Protein AF-A0A811NRD8-F1 (afdb_monomer_lite)

Structure (mmCIF, N/CA/C/O backbone):
data_AF-A0A811NRD8-F1
#
_entry.id   AF-A0A811NRD8-F1
#
loop_
_atom_site.group_PDB
_atom_site.id
_atom_site.type_symbol
_atom_site.label_atom_id
_atom_site.label_alt_id
_atom_site.label_comp_id
_atom_site.label_asym_id
_atom_site.label_entity_id
_atom_site.label_seq_id
_atom_site.pdbx_PDB_ins_code
_atom_site.Cartn_x
_atom_site.Cartn_y
_atom_site.Cartn_z
_atom_site.occupancy
_atom_site.B_iso_or_equiv
_atom_site.auth_seq_id
_atom_site.auth_comp_id
_atom_site.auth_asym_id
_atom_site.auth_atom_id
_atom_site.pdbx_PDB_model_num
ATOM 1 N N . MET A 1 1 ? -54.218 37.070 33.330 1.00 42.31 1 MET A N 1
ATOM 2 C CA . MET A 1 1 ? -53.806 35.702 33.718 1.00 42.31 1 MET A CA 1
ATOM 3 C C . MET A 1 1 ? -52.891 35.196 32.610 1.00 42.31 1 MET A C 1
ATOM 5 O O . MET A 1 1 ? -53.366 35.099 31.494 1.00 42.31 1 MET A O 1
ATOM 9 N N . ALA A 1 2 ? -51.570 35.322 32.801 1.00 43.00 2 ALA A N 1
ATOM 10 C CA . ALA A 1 2 ? -50.617 34.206 32.990 1.00 43.00 2 ALA A CA 1
ATOM 11 C C . ALA A 1 2 ? -50.353 33.428 31.675 1.00 43.00 2 ALA A C 1
ATOM 13 O O . ALA A 1 2 ? -51.298 33.032 31.019 1.00 43.00 2 ALA A O 1
ATOM 14 N N . ALA A 1 3 ? -49.138 33.157 31.204 1.00 47.66 3 ALA A N 1
ATOM 15 C CA . ALA A 1 3 ? -47.797 33.335 31.741 1.00 47.66 3 ALA A CA 1
ATOM 16 C C . ALA A 1 3 ? -46.789 33.266 30.574 1.00 47.66 3 ALA A C 1
ATOM 18 O O . ALA A 1 3 ? -46.973 32.507 29.624 1.00 47.66 3 ALA A O 1
ATOM 19 N N . LEU A 1 4 ? -45.712 34.042 30.681 1.00 53.12 4 LEU A N 1
ATOM 20 C CA . LEU A 1 4 ? -44.484 33.891 29.904 1.00 53.12 4 LEU A CA 1
ATOM 21 C C . LEU A 1 4 ? -43.864 32.530 30.260 1.00 53.12 4 LEU A C 1
ATOM 23 O O . LEU A 1 4 ? -43.491 32.328 31.414 1.00 53.12 4 LEU A O 1
ATOM 27 N N . SER A 1 5 ? -43.743 31.602 29.307 1.00 54.47 5 SER A N 1
ATOM 28 C CA . SER A 1 5 ? -42.928 30.395 29.500 1.00 54.47 5 SER A CA 1
ATOM 29 C C . SER A 1 5 ? -41.621 30.526 28.723 1.00 54.47 5 SER A C 1
ATOM 31 O O . SER A 1 5 ? -41.523 30.353 27.512 1.00 54.47 5 SER A O 1
ATOM 33 N N . SER A 1 6 ? -40.609 30.917 29.491 1.00 53.69 6 SER A N 1
ATOM 34 C CA . SER A 1 6 ? -39.189 30.810 29.185 1.00 53.69 6 SER A CA 1
ATOM 35 C C . SER A 1 6 ? -38.854 29.375 28.767 1.00 53.69 6 SER A C 1
ATOM 37 O O . SER A 1 6 ? -39.097 28.440 29.528 1.00 53.69 6 SER A O 1
ATOM 39 N N . SER A 1 7 ? -38.311 29.193 27.562 1.00 58.25 7 SER A N 1
ATOM 40 C CA . SER A 1 7 ? -37.732 27.916 27.132 1.00 58.25 7 SER A CA 1
ATOM 41 C C . SER A 1 7 ? -36.295 27.818 27.661 1.00 58.25 7 SER A C 1
ATOM 43 O O . SER A 1 7 ? -35.453 28.623 27.251 1.00 58.25 7 SER A O 1
ATOM 45 N N . PRO A 1 8 ? -35.966 26.874 28.560 1.00 53.91 8 PRO A N 1
ATOM 46 C CA . PRO A 1 8 ? -34.602 26.716 29.034 1.00 53.91 8 PRO A CA 1
ATOM 47 C C . PRO A 1 8 ? -33.726 26.043 27.968 1.00 53.91 8 PRO A C 1
ATOM 49 O O . PRO A 1 8 ? -33.921 24.895 27.582 1.00 53.91 8 PRO A O 1
ATOM 52 N N . SER A 1 9 ? -32.735 26.812 27.522 1.00 54.19 9 SER A N 1
ATOM 53 C CA . SER A 1 9 ? -31.438 26.413 26.968 1.00 54.19 9 SER A CA 1
ATOM 54 C C . SER A 1 9 ? -31.036 24.953 27.260 1.00 54.19 9 SER A C 1
ATOM 56 O O . SER A 1 9 ? -30.556 24.625 28.345 1.00 54.19 9 SER A O 1
ATOM 58 N N . LEU A 1 10 ? -31.145 24.079 26.254 1.00 54.66 10 LEU A N 1
ATOM 59 C CA . LEU A 1 10 ? -30.573 22.723 26.241 1.00 54.66 10 LEU A CA 1
ATOM 60 C C . LEU A 1 10 ? -29.049 22.766 26.004 1.00 54.66 10 LEU A C 1
ATOM 62 O O . LEU A 1 10 ? -28.523 22.141 25.087 1.00 54.66 10 LEU A O 1
ATOM 66 N N . ARG A 1 11 ? -28.315 23.531 26.820 1.00 56.00 11 ARG A N 1
ATOM 67 C CA . ARG A 1 11 ? -26.839 23.600 26.789 1.00 56.00 11 ARG A CA 1
ATOM 68 C C . ARG A 1 11 ? -26.149 22.756 27.871 1.00 56.00 11 ARG A C 1
ATOM 70 O O . ARG A 1 11 ? -24.938 22.851 28.018 1.00 56.00 11 ARG A O 1
ATOM 77 N N . HIS A 1 12 ? -26.878 21.894 28.586 1.00 52.25 12 HIS A N 1
ATOM 78 C CA . HIS A 1 12 ? -26.321 21.103 29.697 1.00 52.25 12 HIS A CA 1
ATOM 79 C C . HIS A 1 12 ? -26.487 19.576 29.611 1.00 52.25 12 HIS A C 1
ATOM 81 O O . HIS A 1 12 ? -26.240 18.887 30.592 1.00 52.25 12 HIS A O 1
ATOM 87 N N . LEU A 1 13 ? -26.800 19.012 28.439 1.00 49.00 13 LEU A N 1
ATOM 88 C CA . LEU A 1 13 ? -26.728 17.552 28.224 1.00 49.00 13 LEU A CA 1
ATOM 89 C C . LEU A 1 13 ? -25.370 17.078 27.670 1.00 49.00 13 LEU A C 1
ATOM 91 O O . LEU A 1 13 ? -25.249 15.981 27.133 1.00 49.00 13 LEU A O 1
ATOM 95 N N . LEU A 1 14 ? -24.324 17.885 27.842 1.00 56.16 14 LEU A N 1
ATOM 96 C CA . LEU A 1 14 ? -22.951 17.396 27.862 1.00 56.16 14 LEU A CA 1
ATOM 97 C C . LEU A 1 14 ? -22.580 17.162 29.329 1.00 56.16 14 LEU A C 1
ATOM 99 O O . LEU A 1 14 ? -22.706 18.091 30.119 1.00 56.16 14 LEU A O 1
ATOM 103 N N . LEU A 1 15 ? -22.067 15.962 29.637 1.00 59.28 15 LEU A N 1
ATOM 104 C CA . LEU A 1 15 ? -21.385 15.545 30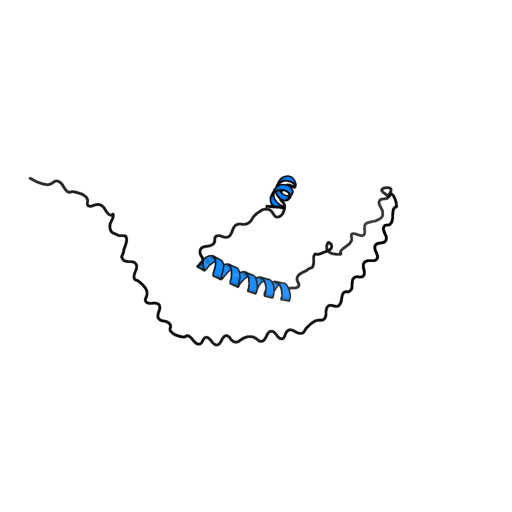.884 1.00 59.28 15 LEU A CA 1
ATOM 105 C C . LEU A 1 15 ? -22.088 14.512 31.789 1.00 59.28 15 LEU A C 1
ATOM 107 O O . LEU A 1 15 ? -21.898 14.532 32.998 1.00 59.28 15 LEU A O 1
ATOM 111 N N . LEU A 1 16 ? -22.744 13.496 31.225 1.00 53.94 16 LEU A N 1
ATOM 112 C CA . LEU A 1 16 ? -22.727 12.165 31.856 1.00 53.94 16 LEU A CA 1
ATOM 113 C C . LEU A 1 16 ? -22.283 11.104 30.846 1.00 53.94 16 LEU A C 1
ATOM 115 O O . LEU A 1 16 ? -23.041 10.235 30.431 1.00 53.94 16 LEU A O 1
ATOM 119 N N . ARG A 1 17 ? -21.009 11.185 30.443 1.00 57.22 17 ARG A N 1
ATOM 120 C CA . ARG A 1 17 ? -20.296 10.010 29.933 1.00 57.22 17 ARG A CA 1
ATOM 121 C C . ARG A 1 17 ? -19.849 9.197 31.151 1.00 57.22 17 ARG A C 1
ATOM 123 O O . ARG A 1 17 ? -19.041 9.714 31.926 1.00 57.22 17 ARG A O 1
ATOM 130 N N . PRO A 1 18 ? -20.356 7.971 31.359 1.00 50.72 18 PRO A N 1
ATOM 131 C CA . PRO A 1 18 ? -19.876 7.126 32.437 1.00 50.72 18 PRO A CA 1
ATOM 132 C C . PRO A 1 18 ? -18.398 6.835 32.176 1.00 50.72 18 PRO A C 1
ATOM 134 O O . PRO A 1 18 ? -18.028 6.284 31.139 1.00 50.72 18 PRO A O 1
ATOM 137 N N . ARG A 1 19 ? -17.538 7.257 33.106 1.00 58.88 19 ARG A N 1
ATOM 138 C CA . ARG A 1 19 ? -16.150 6.806 33.165 1.00 58.88 19 ARG A CA 1
ATOM 139 C C . ARG A 1 19 ? -16.189 5.312 33.466 1.00 58.88 19 ARG A C 1
ATOM 141 O O . ARG A 1 19 ? -16.345 4.922 34.619 1.00 58.88 19 ARG A O 1
ATOM 148 N N . LEU A 1 20 ? -16.109 4.490 32.423 1.00 54.75 20 LEU A N 1
ATOM 149 C CA . LEU A 1 20 ? -15.877 3.061 32.573 1.00 54.75 20 LEU A CA 1
ATOM 150 C C . LEU A 1 20 ? -14.537 2.898 33.296 1.00 54.75 20 LEU A C 1
ATOM 152 O O . LEU A 1 20 ? -13.490 3.296 32.785 1.00 54.75 20 LEU A O 1
ATOM 156 N N . LEU A 1 21 ? -14.601 2.383 34.524 1.00 48.66 21 LEU A N 1
ATOM 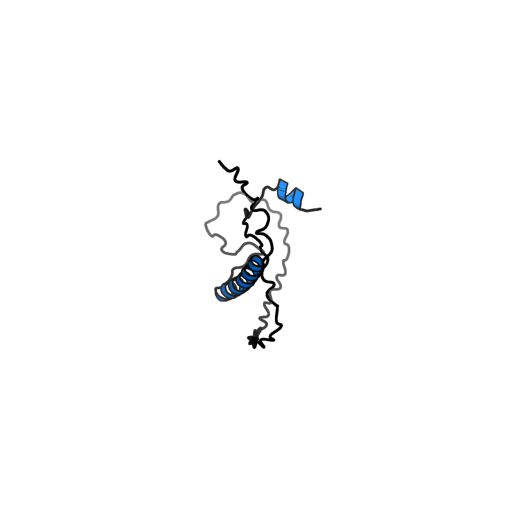157 C CA . LEU A 1 21 ? -13.441 1.917 35.269 1.00 48.66 21 LEU A CA 1
ATOM 158 C C . LEU A 1 21 ? -12.739 0.855 34.422 1.00 48.66 21 LEU A C 1
ATOM 160 O O . LEU A 1 21 ? -13.251 -0.251 34.252 1.00 48.66 21 LEU A O 1
ATOM 164 N N . LEU A 1 22 ? -11.568 1.205 33.896 1.00 52.94 22 LEU A N 1
ATOM 165 C CA . LEU A 1 22 ? -10.652 0.267 33.271 1.00 52.94 22 LEU A CA 1
ATOM 166 C C . LEU A 1 22 ? -10.061 -0.608 34.386 1.00 52.94 22 LEU A C 1
ATOM 168 O O . LEU A 1 22 ? -9.063 -0.263 35.015 1.00 52.94 22 LEU A O 1
ATOM 172 N N . SER A 1 23 ? -10.744 -1.705 34.696 1.00 52.91 23 SER A N 1
ATOM 173 C CA . SER A 1 23 ? -10.197 -2.775 35.519 1.00 52.91 23 SER A CA 1
ATOM 174 C C . SER A 1 23 ? -9.124 -3.506 34.703 1.00 52.91 23 SER A C 1
ATOM 176 O O . SER A 1 23 ? -9.400 -3.935 33.582 1.00 52.91 23 SER A O 1
ATOM 178 N N . PRO A 1 24 ? -7.890 -3.665 35.215 1.00 51.88 24 PRO A N 1
ATOM 179 C CA . PRO A 1 24 ? -6.894 -4.501 34.575 1.00 51.88 24 PRO A CA 1
ATOM 180 C C . PRO A 1 24 ? -7.178 -5.941 34.999 1.00 51.88 24 PRO A C 1
ATOM 182 O O . PRO A 1 24 ? -6.470 -6.518 35.822 1.00 51.88 24 PRO A O 1
ATOM 185 N N . THR A 1 25 ? -8.257 -6.532 34.491 1.00 54.44 25 THR A N 1
ATOM 186 C CA . THR A 1 25 ? -8.388 -7.984 34.546 1.00 54.44 25 THR A CA 1
ATOM 187 C C . THR A 1 25 ? -7.446 -8.539 33.500 1.00 54.44 25 THR A C 1
ATOM 189 O O . THR A 1 25 ? -7.704 -8.511 32.299 1.00 54.44 25 THR A O 1
ATOM 192 N N . CYS A 1 26 ? -6.312 -9.003 34.007 1.00 48.12 26 CYS A N 1
ATOM 193 C CA . CYS A 1 26 ? -5.333 -9.835 33.346 1.00 48.12 26 CYS A CA 1
ATOM 194 C C . CYS A 1 26 ? -6.041 -11.060 32.752 1.00 48.12 26 CYS A C 1
ATOM 196 O O . CYS A 1 26 ? -6.074 -12.132 33.353 1.00 48.12 26 CYS A O 1
ATOM 198 N N . LEU A 1 27 ? -6.632 -10.920 31.568 1.00 53.06 27 LEU A N 1
ATOM 199 C CA . LEU A 1 27 ? -6.910 -12.067 30.731 1.00 53.06 27 LEU A CA 1
ATOM 200 C C . LEU A 1 27 ? -5.554 -12.500 30.200 1.00 53.06 27 LEU A C 1
ATOM 202 O O . LEU A 1 27 ? -5.024 -11.948 29.237 1.00 53.06 27 LEU A O 1
ATOM 206 N N . ALA A 1 28 ? -4.989 -13.484 30.895 1.00 56.84 28 ALA A N 1
ATOM 207 C CA . ALA A 1 28 ? -4.026 -14.421 30.357 1.00 56.84 28 ALA A CA 1
ATOM 208 C C . ALA A 1 28 ? -4.665 -15.110 29.141 1.00 56.84 28 ALA A C 1
ATOM 210 O O . ALA A 1 28 ? -5.082 -16.264 29.186 1.00 56.84 28 ALA A O 1
ATOM 211 N N . GLY A 1 29 ? -4.794 -14.367 28.044 1.00 42.97 29 GLY A N 1
ATOM 212 C CA . GLY A 1 29 ? -4.968 -14.933 26.731 1.00 42.97 29 GLY A CA 1
ATOM 213 C C . GLY A 1 29 ? -3.680 -15.672 26.451 1.00 42.97 29 GLY A C 1
ATOM 214 O O . GLY A 1 29 ? -2.629 -15.056 26.267 1.00 42.97 29 GLY A O 1
ATOM 215 N N . SER A 1 30 ? -3.748 -16.999 26.467 1.00 56.22 30 SER A N 1
ATOM 216 C CA . SER A 1 30 ? -2.752 -17.829 25.817 1.00 56.22 30 SER A CA 1
ATOM 217 C C . SER A 1 30 ? -2.711 -17.398 24.356 1.00 56.22 30 SER A C 1
ATOM 219 O O . SER A 1 30 ? -3.438 -17.922 23.514 1.00 56.22 30 SER A O 1
ATOM 221 N N . PHE A 1 31 ? -1.858 -16.419 24.051 1.00 47.38 31 PHE A N 1
ATOM 222 C CA . PHE A 1 31 ? -1.300 -16.261 22.728 1.00 47.38 31 PHE A CA 1
ATOM 223 C C . PHE A 1 31 ? -0.610 -17.586 22.454 1.00 47.38 31 PHE A C 1
ATOM 225 O O . PHE A 1 31 ? 0.543 -17.802 22.831 1.00 47.38 31 PHE A O 1
ATOM 232 N N . SER A 1 32 ? -1.349 -18.507 21.840 1.00 50.19 32 SER A N 1
ATOM 233 C CA . SER A 1 32 ? -0.781 -19.655 21.168 1.00 50.19 32 SER A CA 1
ATOM 234 C C . SER A 1 32 ? 0.052 -19.051 20.051 1.00 50.19 32 SER A C 1
ATOM 236 O O . SER A 1 32 ? -0.415 -18.825 18.935 1.00 50.19 32 SER A O 1
ATOM 238 N N . ARG A 1 33 ? 1.289 -18.698 20.413 1.00 47.62 33 ARG A N 1
ATOM 239 C CA . ARG A 1 33 ? 2.394 -18.368 19.538 1.00 47.62 33 ARG A CA 1
ATOM 240 C C . ARG A 1 33 ? 2.517 -19.581 18.637 1.00 47.62 33 ARG A C 1
ATOM 242 O O . ARG A 1 33 ? 3.206 -20.543 18.965 1.00 47.62 33 ARG A O 1
ATOM 249 N N . ARG A 1 34 ? 1.770 -19.575 17.531 1.00 53.44 34 ARG A N 1
ATOM 250 C CA . ARG A 1 34 ? 1.987 -20.501 16.433 1.00 53.44 34 ARG A CA 1
ATOM 251 C C . ARG A 1 34 ? 3.405 -20.208 16.003 1.00 53.44 34 ARG A C 1
ATOM 253 O O . ARG A 1 34 ? 3.692 -19.162 15.431 1.00 53.44 34 ARG A O 1
ATOM 260 N N . HIS A 1 35 ? 4.294 -21.086 16.446 1.00 42.81 35 HIS A N 1
ATOM 261 C CA . HIS A 1 35 ? 5.698 -21.070 16.125 1.00 42.81 35 HIS A CA 1
ATOM 262 C C . HIS A 1 35 ? 5.752 -21.110 14.602 1.00 42.81 35 HIS A C 1
ATOM 264 O O . HIS A 1 35 ? 5.509 -22.157 13.993 1.00 42.81 35 HIS A O 1
ATOM 270 N N . ILE A 1 36 ? 5.974 -19.947 13.987 1.00 54.75 36 ILE A N 1
ATOM 271 C CA . ILE A 1 36 ? 6.315 -19.854 12.578 1.00 54.75 36 ILE A CA 1
ATOM 272 C C . ILE A 1 36 ? 7.625 -20.625 12.491 1.00 54.75 36 ILE A C 1
ATOM 274 O O . ILE A 1 36 ? 8.687 -20.125 12.859 1.00 54.75 36 ILE A O 1
ATOM 278 N N . HIS A 1 37 ? 7.534 -21.894 12.102 1.00 44.75 37 HIS A N 1
ATOM 279 C CA . HIS A 1 37 ? 8.683 -22.672 11.690 1.00 44.75 37 HIS A CA 1
ATOM 280 C C . HIS A 1 37 ? 9.149 -22.030 10.393 1.00 44.75 37 HIS A C 1
ATOM 282 O O . HIS A 1 37 ? 8.756 -22.424 9.296 1.00 44.75 37 HIS A O 1
ATOM 288 N N . GLY A 1 38 ? 9.954 -20.979 10.542 1.00 49.03 38 GLY A N 1
ATOM 289 C CA . GLY A 1 38 ? 10.723 -20.392 9.470 1.00 49.03 38 GLY A CA 1
ATOM 290 C C . GLY A 1 38 ? 11.706 -21.445 8.993 1.00 49.03 38 GLY A C 1
ATOM 291 O O . GLY A 1 38 ? 12.848 -21.492 9.445 1.00 49.03 38 GLY A O 1
ATOM 292 N N . ARG A 1 39 ? 11.268 -22.306 8.068 1.00 52.47 39 ARG A N 1
ATOM 293 C CA . ARG A 1 39 ? 12.200 -22.955 7.153 1.00 52.47 39 ARG A CA 1
ATOM 294 C C . ARG A 1 39 ? 12.872 -21.805 6.418 1.00 52.47 39 ARG A C 1
ATOM 296 O O . ARG A 1 39 ? 12.268 -21.196 5.539 1.00 52.47 39 ARG A O 1
ATOM 303 N N . ARG A 1 40 ? 14.098 -21.477 6.835 1.00 50.25 40 ARG A N 1
ATOM 304 C CA . ARG A 1 40 ? 15.026 -20.641 6.078 1.00 50.25 40 ARG A CA 1
ATOM 305 C C . ARG A 1 40 ? 15.177 -21.294 4.707 1.00 50.25 40 ARG A C 1
ATOM 307 O O . ARG A 1 40 ? 15.988 -22.201 4.542 1.00 50.25 40 ARG A O 1
ATOM 314 N N . ARG A 1 41 ? 14.365 -20.888 3.731 1.00 49.47 41 ARG A N 1
ATOM 315 C CA . ARG A 1 41 ? 14.714 -21.105 2.334 1.00 49.47 41 ARG A CA 1
ATOM 316 C C . ARG A 1 41 ? 15.793 -20.086 2.027 1.00 49.47 41 ARG A C 1
ATOM 318 O O . ARG A 1 41 ? 15.534 -18.892 1.935 1.00 49.47 41 ARG A O 1
ATOM 325 N N . LEU A 1 42 ? 17.018 -20.593 1.965 1.00 48.38 42 LEU A N 1
ATOM 326 C CA . LEU A 1 42 ? 18.119 -19.951 1.276 1.00 48.38 42 LEU A CA 1
ATOM 327 C C . LEU A 1 42 ? 17.682 -19.795 -0.184 1.00 48.38 42 LEU A C 1
ATOM 329 O O . LEU A 1 42 ? 17.847 -20.710 -0.984 1.00 48.38 42 LEU A O 1
ATOM 333 N N . PHE A 1 43 ? 17.063 -18.669 -0.520 1.00 49.28 43 PHE A N 1
ATOM 334 C CA . PHE A 1 43 ? 16.992 -18.245 -1.909 1.00 49.28 43 PHE A CA 1
ATOM 335 C C . PHE A 1 43 ? 18.319 -17.557 -2.207 1.00 49.28 43 PHE A C 1
ATOM 337 O O . PHE A 1 43 ? 18.520 -16.378 -1.929 1.00 49.28 43 PHE A O 1
ATOM 344 N N . SER A 1 44 ? 19.260 -18.377 -2.668 1.00 49.91 44 SER A N 1
ATOM 345 C CA . SER A 1 44 ? 20.475 -17.930 -3.323 1.00 49.91 44 SER A CA 1
ATOM 346 C C . SER A 1 44 ? 20.094 -17.488 -4.731 1.00 49.91 44 SER A C 1
ATOM 348 O O . SER A 1 44 ? 19.705 -18.324 -5.541 1.00 49.91 44 SER A O 1
ATOM 350 N N . SER A 1 45 ? 20.209 -16.193 -5.003 1.00 48.28 45 SER A N 1
ATOM 351 C CA . SER A 1 45 ? 20.331 -15.666 -6.361 1.00 48.28 45 SER A CA 1
ATOM 352 C C . SER A 1 45 ? 21.369 -14.557 -6.322 1.00 48.28 45 SER A C 1
ATOM 354 O O . SER A 1 45 ? 21.057 -13.376 -6.183 1.00 48.28 45 SER A O 1
ATOM 356 N N . ALA A 1 46 ? 22.635 -14.961 -6.393 1.00 47.12 46 ALA A N 1
ATOM 357 C CA . ALA A 1 46 ? 23.696 -14.082 -6.842 1.00 47.12 46 ALA A CA 1
ATOM 358 C C . ALA A 1 46 ? 23.459 -13.804 -8.333 1.00 47.12 46 ALA A C 1
ATOM 360 O O . ALA A 1 46 ? 23.902 -14.562 -9.191 1.00 47.12 46 ALA A O 1
ATOM 361 N N . SER A 1 47 ? 22.736 -12.734 -8.647 1.00 49.06 47 SER A N 1
ATOM 362 C CA . SER A 1 47 ? 22.718 -12.201 -10.006 1.00 49.06 47 SER A CA 1
ATOM 363 C C . SER A 1 47 ? 23.928 -11.289 -10.158 1.00 49.06 47 SER A C 1
ATOM 365 O O . SER A 1 47 ? 23.865 -10.092 -9.895 1.00 49.06 47 SER A O 1
ATOM 367 N N . SER A 1 48 ? 25.055 -11.891 -10.536 1.00 48.44 48 SER A N 1
ATOM 368 C CA . SER A 1 48 ? 26.200 -11.170 -11.084 1.00 48.44 48 SER A CA 1
ATOM 369 C C . SER A 1 48 ? 25.774 -10.586 -12.430 1.00 48.44 48 SER A C 1
ATOM 371 O O . SER A 1 48 ? 25.720 -11.291 -13.435 1.00 48.44 48 SER A O 1
ATOM 373 N N . SER A 1 49 ? 25.383 -9.314 -12.449 1.00 50.22 49 SER A N 1
ATOM 374 C CA . SER A 1 49 ? 25.121 -8.601 -13.694 1.00 50.22 49 SER A CA 1
ATOM 375 C C . SER A 1 49 ? 26.451 -8.122 -14.268 1.00 50.22 49 SER A C 1
ATOM 377 O O . SER A 1 49 ? 26.960 -7.064 -13.894 1.00 50.22 49 SER A O 1
ATOM 379 N N . THR A 1 50 ? 27.018 -8.901 -15.185 1.00 53.12 50 THR A N 1
ATOM 380 C CA . THR A 1 50 ? 27.999 -8.392 -16.144 1.00 53.12 50 THR A CA 1
ATOM 381 C C . THR A 1 50 ? 27.307 -7.318 -16.985 1.00 53.12 50 THR A C 1
ATOM 383 O O . THR A 1 50 ? 26.457 -7.620 -17.817 1.00 53.12 50 THR A O 1
ATOM 386 N N . LEU A 1 51 ? 27.642 -6.050 -16.740 1.00 45.59 51 LEU A N 1
ATOM 387 C CA . LEU A 1 51 ? 27.292 -4.935 -17.617 1.00 45.59 51 LEU A CA 1
ATOM 388 C C . LEU A 1 51 ? 28.087 -5.077 -18.920 1.00 45.59 51 LEU A C 1
ATOM 390 O O . LEU A 1 51 ? 29.222 -4.617 -19.018 1.00 45.59 51 LEU A O 1
ATOM 394 N N . THR A 1 52 ? 27.500 -5.704 -19.934 1.00 44.50 52 THR A N 1
ATOM 395 C CA . THR A 1 52 ? 27.905 -5.452 -21.318 1.00 44.50 52 THR A CA 1
ATOM 396 C C . THR A 1 52 ? 27.187 -4.186 -21.771 1.00 44.50 52 THR A C 1
ATOM 398 O O . THR A 1 52 ? 26.023 -4.230 -22.167 1.00 44.50 52 THR A O 1
ATOM 401 N N . TYR A 1 53 ? 27.865 -3.042 -21.662 1.00 42.06 53 TYR A N 1
ATOM 402 C CA . TYR A 1 53 ? 27.488 -1.814 -22.361 1.00 42.06 53 TYR A CA 1
ATOM 403 C C . TYR A 1 53 ? 27.724 -2.059 -23.860 1.00 42.06 53 TYR A C 1
ATOM 405 O O . TYR A 1 53 ? 28.822 -1.859 -24.374 1.00 42.06 53 TYR A O 1
ATOM 413 N N . GLY A 1 54 ? 26.723 -2.649 -24.514 1.00 43.31 54 GLY A N 1
ATOM 414 C CA . GLY A 1 54 ? 26.688 -2.890 -25.949 1.00 43.31 54 GLY A CA 1
ATOM 415 C C . GLY A 1 54 ? 26.091 -1.679 -26.647 1.00 43.31 54 GLY A C 1
ATOM 416 O O . GLY A 1 54 ? 24.878 -1.498 -26.654 1.00 43.31 54 GLY A O 1
ATOM 417 N N . ASP A 1 55 ? 26.970 -0.857 -27.198 1.00 48.31 55 ASP A N 1
ATOM 418 C CA . ASP A 1 55 ? 26.672 0.149 -28.205 1.00 48.31 55 ASP A CA 1
ATOM 419 C C . ASP A 1 55 ? 26.275 -0.568 -29.509 1.00 48.31 55 ASP A C 1
ATOM 421 O O . ASP A 1 55 ? 27.087 -1.298 -30.078 1.00 48.31 55 ASP A O 1
ATOM 425 N N . ALA A 1 56 ? 25.019 -0.440 -29.944 1.00 47.53 56 ALA A N 1
ATOM 426 C CA . ALA A 1 56 ? 24.592 -0.773 -31.304 1.00 47.53 56 ALA A CA 1
ATOM 427 C C . ALA A 1 56 ? 23.191 -0.211 -31.576 1.00 47.53 56 ALA A C 1
ATOM 429 O O . ALA A 1 56 ? 22.195 -0.642 -30.997 1.00 47.53 56 ALA A O 1
ATOM 430 N N . ALA A 1 57 ? 23.136 0.742 -32.502 1.00 52.59 57 ALA A N 1
ATOM 431 C CA . ALA A 1 57 ? 21.927 1.224 -33.146 1.00 52.59 57 ALA A CA 1
ATOM 432 C C . ALA A 1 57 ? 21.017 0.063 -33.592 1.00 52.59 57 ALA A C 1
ATOM 434 O O . ALA A 1 57 ? 21.441 -0.798 -34.362 1.00 52.59 57 ALA A O 1
ATOM 435 N N . SER A 1 58 ? 19.758 0.058 -33.148 1.00 47.34 58 SER A N 1
ATOM 436 C CA . SER A 1 58 ? 18.744 -0.882 -33.623 1.00 47.34 58 SER A CA 1
ATOM 437 C C . SER A 1 58 ? 17.777 -0.193 -34.583 1.00 47.34 58 SER A C 1
ATOM 439 O O . SER A 1 58 ? 16.856 0.532 -34.217 1.00 47.34 58 SER A O 1
ATOM 441 N N . THR A 1 59 ? 18.019 -0.455 -35.863 1.00 46.16 59 THR A N 1
ATOM 442 C CA . THR A 1 59 ? 17.031 -0.437 -36.940 1.00 46.16 59 THR A CA 1
ATOM 443 C C . THR A 1 59 ? 15.773 -1.190 -36.489 1.00 46.16 59 THR A C 1
ATOM 445 O O . THR A 1 59 ? 15.878 -2.316 -36.003 1.00 46.16 59 THR A O 1
ATOM 448 N N . HIS A 1 60 ? 14.593 -0.583 -36.655 1.00 51.81 60 HIS A N 1
ATOM 449 C CA . HIS A 1 60 ? 13.286 -1.207 -36.421 1.00 51.81 60 HIS A CA 1
ATOM 450 C C . HIS A 1 60 ? 13.064 -2.373 -37.399 1.00 51.81 60 HIS A C 1
ATOM 452 O O . HIS A 1 60 ? 12.489 -2.207 -38.472 1.00 51.81 60 HIS A O 1
ATOM 458 N N . GLY A 1 61 ? 13.578 -3.546 -37.040 1.00 49.75 61 GLY A N 1
ATOM 459 C CA . GLY A 1 61 ? 13.241 -4.829 -37.639 1.00 49.75 61 GLY A CA 1
ATOM 460 C C . GLY A 1 61 ? 12.203 -5.510 -36.763 1.00 49.75 61 GLY A C 1
ATOM 461 O O . GLY A 1 61 ? 12.527 -5.979 -35.677 1.00 49.75 61 GLY A O 1
ATOM 462 N N . ASP A 1 62 ? 10.963 -5.508 -37.237 1.00 63.03 62 ASP A N 1
ATOM 463 C CA . ASP A 1 62 ? 9.825 -6.230 -36.681 1.00 63.03 62 ASP A CA 1
ATOM 464 C C . ASP A 1 62 ? 10.125 -7.741 -36.745 1.00 63.03 62 ASP A C 1
ATOM 466 O O . ASP A 1 62 ? 10.018 -8.374 -37.796 1.00 63.03 62 ASP A O 1
ATOM 470 N N . ALA A 1 63 ? 10.632 -8.292 -35.641 1.00 58.59 63 ALA A N 1
ATOM 471 C CA . ALA A 1 63 ? 10.978 -9.700 -35.496 1.00 58.59 63 ALA A CA 1
ATOM 472 C C . ALA A 1 63 ? 10.019 -10.359 -34.496 1.00 58.59 63 ALA A C 1
ATOM 474 O O . ALA A 1 63 ? 10.217 -10.303 -33.286 1.00 58.59 63 ALA A O 1
ATOM 475 N N . ASP A 1 64 ? 8.969 -10.951 -35.061 1.00 58.34 64 ASP A N 1
ATOM 476 C CA . ASP A 1 64 ? 8.282 -12.168 -34.619 1.00 58.34 64 ASP A CA 1
ATOM 477 C C . ASP A 1 64 ? 8.008 -12.324 -33.107 1.00 58.34 64 ASP A C 1
ATOM 479 O O . ASP A 1 64 ? 8.693 -13.045 -32.386 1.00 58.34 64 ASP A O 1
ATOM 483 N N . GLY A 1 65 ? 6.948 -11.654 -32.642 1.00 69.69 65 GLY A N 1
ATOM 484 C CA . GLY A 1 65 ? 5.822 -12.265 -31.912 1.00 69.69 65 GLY A CA 1
ATOM 485 C C . GLY A 1 65 ? 6.022 -12.916 -30.533 1.00 69.69 65 GLY A C 1
ATOM 486 O O . GLY A 1 65 ? 5.020 -13.201 -29.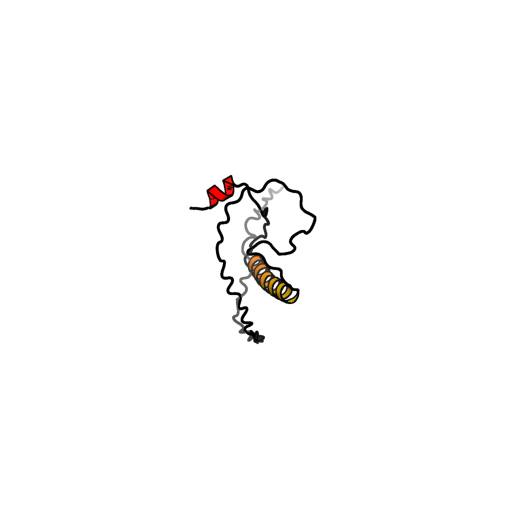873 1.00 69.69 65 GLY A O 1
ATOM 487 N N . VAL A 1 66 ? 7.243 -13.155 -30.054 1.00 78.12 66 VAL A N 1
ATOM 488 C CA . VAL A 1 66 ? 7.482 -13.781 -28.744 1.00 78.12 66 VAL A CA 1
ATOM 489 C C . VAL A 1 66 ? 7.593 -12.698 -27.675 1.00 78.12 66 VAL A C 1
ATOM 491 O O . VAL A 1 66 ? 8.632 -12.067 -27.498 1.00 78.12 66 VAL A O 1
ATOM 494 N N . VAL A 1 67 ? 6.493 -12.472 -26.958 1.00 84.19 67 VAL A N 1
ATOM 495 C CA . VAL A 1 67 ? 6.445 -11.548 -25.818 1.00 84.19 67 VAL A CA 1
ATOM 496 C C . VAL A 1 67 ? 7.207 -12.152 -24.637 1.00 84.19 67 VAL A C 1
ATOM 498 O O . VAL A 1 67 ? 6.958 -13.296 -24.255 1.00 84.19 67 VAL A O 1
ATOM 501 N N . ASP A 1 68 ? 8.117 -11.378 -24.042 1.00 86.56 68 ASP A N 1
ATOM 502 C CA . ASP A 1 68 ? 8.775 -11.754 -22.788 1.00 86.56 68 ASP A CA 1
ATOM 503 C C . ASP A 1 68 ? 7.735 -11.872 -21.665 1.00 86.56 68 ASP A C 1
ATOM 505 O O . ASP A 1 68 ? 6.979 -10.941 -21.389 1.00 86.56 68 ASP A O 1
ATOM 509 N N . VAL A 1 69 ? 7.691 -13.042 -21.032 1.00 89.75 69 VAL A N 1
ATOM 510 C CA . VAL A 1 69 ? 6.749 -13.370 -19.952 1.00 89.75 69 VAL A CA 1
ATOM 511 C C . VAL A 1 69 ? 7.317 -13.074 -18.567 1.00 89.75 69 VAL A C 1
ATOM 513 O O . VAL A 1 69 ? 6.626 -13.264 -17.566 1.00 89.75 69 VAL A O 1
ATOM 516 N N . ASN A 1 70 ? 8.578 -12.646 -18.484 1.00 89.69 70 ASN A N 1
ATOM 517 C CA . ASN A 1 70 ? 9.185 -12.324 -17.206 1.00 89.69 70 ASN A CA 1
ATOM 518 C C . ASN A 1 70 ? 8.599 -11.031 -16.624 1.00 89.69 70 ASN A C 1
ATOM 520 O O . ASN A 1 70 ? 8.362 -10.060 -17.348 1.00 89.69 70 ASN A O 1
ATOM 524 N N . PRO A 1 71 ? 8.398 -10.980 -15.298 1.00 92.00 71 PRO A N 1
ATOM 525 C CA . PRO A 1 71 ? 7.941 -9.766 -14.654 1.00 92.00 71 PRO A CA 1
ATOM 526 C C . PRO A 1 71 ? 9.007 -8.661 -14.770 1.00 92.00 71 PRO A C 1
ATOM 528 O O . PRO A 1 71 ? 10.210 -8.951 -14.820 1.00 92.00 71 PRO A O 1
ATOM 531 N N . PRO A 1 72 ? 8.604 -7.377 -14.760 1.00 93.81 72 PRO A N 1
ATOM 532 C CA . PRO A 1 72 ? 9.538 -6.260 -14.746 1.00 93.81 72 PRO A CA 1
ATOM 533 C C . PRO A 1 72 ? 10.571 -6.393 -13.626 1.00 93.81 72 PRO A C 1
ATOM 535 O O . PRO A 1 72 ? 10.261 -6.828 -12.511 1.00 93.81 72 PRO A O 1
ATOM 538 N N . ARG A 1 73 ? 11.812 -5.983 -13.904 1.00 94.19 73 ARG A N 1
ATOM 539 C CA . ARG A 1 73 ? 12.899 -6.061 -12.918 1.00 94.19 73 ARG A CA 1
ATOM 540 C C . ARG A 1 73 ? 12.495 -5.374 -11.610 1.00 94.19 73 ARG A C 1
ATOM 542 O O . ARG A 1 73 ? 12.028 -4.242 -11.617 1.00 94.19 73 ARG A O 1
ATOM 549 N N . GLY A 1 74 ? 12.711 -6.066 -10.492 1.00 94.44 74 GLY A N 1
ATOM 550 C CA . GLY A 1 74 ? 12.352 -5.580 -9.155 1.00 94.44 74 GLY A CA 1
ATOM 551 C C . GLY A 1 74 ? 10.921 -5.907 -8.714 1.00 94.44 74 GLY A C 1
ATOM 552 O O . GLY A 1 74 ? 10.552 -5.570 -7.593 1.00 94.44 74 GLY A O 1
ATOM 553 N N . THR A 1 75 ? 10.134 -6.597 -9.544 1.00 95.25 75 THR A N 1
ATOM 554 C CA . THR A 1 75 ? 8.795 -7.088 -9.186 1.00 95.25 75 THR A CA 1
ATOM 555 C C . THR A 1 75 ? 8.784 -8.615 -9.043 1.00 95.25 75 THR A C 1
ATOM 557 O O . THR A 1 75 ? 9.694 -9.300 -9.512 1.00 95.25 75 THR A O 1
ATOM 560 N N . ARG A 1 76 ? 7.791 -9.154 -8.325 1.00 94.44 76 ARG A N 1
ATOM 561 C CA . ARG A 1 76 ? 7.576 -10.600 -8.160 1.00 94.44 76 ARG A CA 1
ATOM 562 C C . ARG A 1 76 ? 6.100 -10.915 -7.957 1.00 94.44 76 ARG A C 1
ATOM 564 O O . ARG A 1 76 ? 5.373 -10.094 -7.395 1.00 94.44 76 ARG A O 1
ATOM 571 N N . ASP A 1 77 ? 5.715 -12.135 -8.306 1.00 93.62 77 ASP A N 1
ATOM 572 C CA . ASP A 1 77 ? 4.380 -12.662 -8.038 1.00 93.62 77 ASP A CA 1
ATOM 573 C C . ASP A 1 77 ? 4.218 -13.118 -6.583 1.00 93.62 77 ASP A C 1
ATOM 575 O O . ASP A 1 77 ? 5.188 -13.446 -5.891 1.00 93.62 77 ASP A O 1
ATOM 579 N N . PHE A 1 78 ? 2.967 -13.150 -6.119 1.00 95.81 78 PHE A N 1
ATOM 580 C CA . PHE A 1 78 ? 2.600 -13.644 -4.794 1.00 95.81 78 PHE A CA 1
ATOM 581 C C . PHE A 1 78 ? 1.743 -14.907 -4.928 1.00 95.81 78 PHE A C 1
ATOM 583 O O . PHE A 1 78 ? 0.580 -14.807 -5.331 1.00 95.81 78 PHE A O 1
ATOM 590 N N . PRO A 1 79 ? 2.268 -16.094 -4.575 1.00 96.75 79 PRO A N 1
ATOM 591 C CA . PRO A 1 79 ? 1.472 -17.311 -4.581 1.00 96.75 79 PRO A CA 1
ATOM 592 C C . PRO A 1 79 ? 0.401 -17.277 -3.471 1.00 96.75 79 PRO A C 1
ATOM 594 O O . PRO A 1 79 ? 0.478 -16.462 -2.543 1.00 96.75 79 PRO A O 1
ATOM 597 N N . PRO A 1 80 ? -0.617 -18.155 -3.525 1.00 98.19 80 PRO A N 1
ATOM 598 C CA . PRO A 1 80 ? -1.756 -18.110 -2.604 1.00 98.19 80 PRO A CA 1
ATOM 599 C C . PRO A 1 80 ? -1.386 -18.146 -1.113 1.00 98.19 80 PRO A C 1
ATOM 601 O O . PRO A 1 80 ? -2.066 -17.538 -0.286 1.00 98.19 80 PRO A O 1
ATOM 604 N N . GLU A 1 81 ? -0.323 -18.849 -0.732 1.00 97.81 81 GLU A N 1
ATOM 605 C CA . GLU A 1 81 ? 0.200 -18.860 0.634 1.00 97.81 81 GLU A CA 1
ATOM 606 C C . GLU A 1 81 ? 0.722 -17.497 1.092 1.00 97.81 81 GLU A C 1
ATOM 608 O O . GLU A 1 81 ? 0.384 -17.070 2.200 1.00 97.81 81 GLU A O 1
ATOM 613 N N . ASP A 1 82 ? 1.451 -16.791 0.232 1.00 98.19 82 ASP A N 1
ATOM 614 C CA . ASP A 1 82 ? 2.008 -15.476 0.536 1.00 98.19 82 ASP A CA 1
ATOM 615 C C . ASP A 1 82 ? 0.907 -14.413 0.519 1.00 98.19 82 ASP A C 1
ATOM 617 O O . ASP A 1 82 ? 0.894 -13.526 1.373 1.00 98.19 82 ASP A O 1
ATOM 621 N N . MET A 1 83 ? -0.074 -14.539 -0.383 1.00 98.31 83 MET A N 1
ATOM 622 C CA . MET A 1 83 ? -1.263 -13.683 -0.387 1.00 98.31 83 MET A CA 1
ATOM 623 C C . MET A 1 83 ? -2.077 -13.825 0.899 1.00 98.31 83 MET A C 1
ATOM 625 O O . MET A 1 83 ? -2.469 -12.816 1.475 1.00 98.31 83 MET A O 1
ATOM 629 N N . ARG A 1 84 ? -2.284 -15.048 1.407 1.00 98.06 84 ARG A N 1
ATOM 630 C CA . ARG A 1 84 ? -2.976 -15.255 2.693 1.00 98.06 84 ARG A CA 1
ATOM 631 C C . ARG A 1 84 ? -2.225 -14.623 3.859 1.00 98.06 84 ARG A C 1
ATOM 633 O O . ARG A 1 84 ? -2.854 -14.000 4.711 1.00 98.06 84 ARG A O 1
ATOM 640 N N . LEU A 1 85 ? -0.899 -14.771 3.898 1.00 97.94 85 LEU A N 1
ATOM 641 C CA . LEU A 1 85 ? -0.070 -14.147 4.930 1.00 97.94 85 LEU A CA 1
ATOM 642 C C . L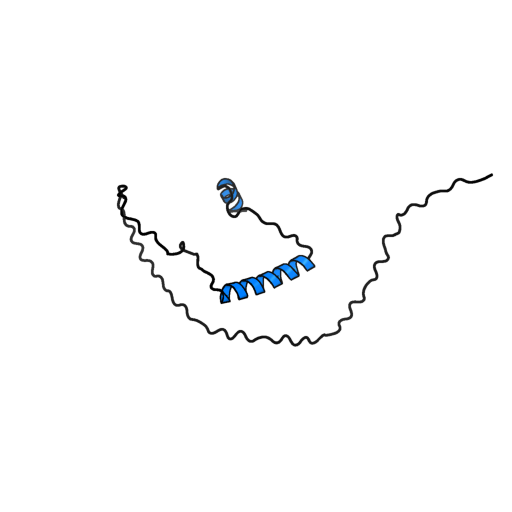EU A 1 85 ? -0.141 -12.617 4.853 1.00 97.94 85 LEU A C 1
ATOM 644 O O . LEU A 1 85 ? -0.312 -11.955 5.875 1.00 97.94 85 LEU A O 1
ATOM 648 N N . ARG A 1 86 ? -0.047 -12.068 3.638 1.00 97.94 86 ARG A N 1
ATOM 649 C CA . ARG A 1 86 ? -0.184 -10.637 3.361 1.00 97.94 86 ARG A CA 1
ATOM 650 C C . ARG A 1 86 ? -1.540 -10.109 3.829 1.00 97.94 86 ARG A C 1
ATOM 652 O O . ARG A 1 86 ? -1.572 -9.111 4.542 1.00 97.94 86 ARG A O 1
ATOM 659 N N . THR A 1 87 ? -2.634 -10.764 3.442 1.00 98.25 87 THR A N 1
ATOM 660 C CA . THR A 1 87 ? -3.993 -10.370 3.835 1.00 98.25 87 THR A CA 1
ATOM 661 C C . THR A 1 87 ? -4.150 -10.408 5.349 1.00 98.25 87 THR A C 1
ATOM 663 O O . THR A 1 87 ? -4.498 -9.387 5.929 1.00 98.25 87 THR A O 1
ATOM 666 N N . TRP A 1 88 ? -3.768 -11.516 5.998 1.00 98.25 88 TRP A N 1
ATOM 667 C CA . TRP A 1 88 ? -3.802 -11.632 7.459 1.00 98.25 88 TRP A CA 1
ATOM 668 C C . TRP A 1 88 ? -3.073 -10.470 8.144 1.00 98.25 88 TRP A C 1
ATOM 670 O O . TRP A 1 88 ? -3.613 -9.882 9.076 1.00 98.25 88 TRP A O 1
ATOM 680 N N . LEU A 1 89 ? -1.879 -10.104 7.671 1.00 98.38 89 LEU A N 1
ATOM 681 C CA . LEU A 1 89 ? -1.112 -8.999 8.244 1.00 98.38 89 LEU A CA 1
ATOM 682 C C . LEU A 1 89 ? -1.817 -7.647 8.065 1.00 98.38 89 LEU A C 1
ATOM 684 O O . LEU A 1 89 ? -1.946 -6.892 9.027 1.00 98.38 89 LEU A O 1
ATOM 688 N N . PHE A 1 90 ? -2.272 -7.335 6.849 1.00 98.06 90 PHE A N 1
ATOM 689 C CA . PHE A 1 90 ? -2.926 -6.053 6.581 1.00 98.06 90 PHE A CA 1
ATOM 690 C C . PHE A 1 90 ? -4.271 -5.914 7.295 1.00 98.06 90 PHE A C 1
ATOM 692 O O . PHE A 1 90 ? -4.624 -4.805 7.684 1.00 98.06 90 PHE A O 1
ATOM 699 N N . ASP A 1 91 ? -4.984 -7.011 7.540 1.00 98.38 91 ASP A N 1
ATOM 700 C CA . ASP A 1 91 ? -6.233 -6.981 8.303 1.00 98.38 91 ASP A CA 1
ATOM 701 C C . ASP A 1 91 ? -5.999 -6.539 9.755 1.00 98.38 91 ASP A C 1
ATOM 703 O O . ASP A 1 91 ? -6.763 -5.727 10.273 1.00 98.38 91 ASP A O 1
ATOM 707 N N . HIS A 1 92 ? -4.891 -6.962 10.377 1.00 98.25 92 HIS A N 1
ATOM 708 C CA . HIS A 1 92 ? -4.521 -6.488 11.719 1.00 98.25 92 HIS A CA 1
ATOM 709 C C . HIS A 1 92 ? -4.206 -4.987 11.720 1.00 98.25 92 HIS A C 1
ATOM 711 O O . HIS A 1 92 ? -4.553 -4.280 12.664 1.00 98.25 92 HIS A O 1
ATOM 717 N N . PHE A 1 93 ? -3.557 -4.477 10.668 1.00 98.12 93 PHE A N 1
ATOM 718 C CA . PHE A 1 93 ? -3.293 -3.042 10.554 1.00 98.12 93 PHE A CA 1
ATOM 719 C C . PHE A 1 93 ? -4.580 -2.239 10.379 1.00 98.12 93 PHE A C 1
ATOM 721 O O . PHE A 1 93 ? -4.753 -1.245 11.078 1.00 98.12 93 PHE A O 1
ATOM 728 N N . ARG A 1 94 ? -5.508 -2.694 9.528 1.00 97.69 94 ARG A N 1
ATOM 729 C CA . ARG A 1 94 ? -6.812 -2.036 9.353 1.00 97.69 94 ARG A CA 1
ATOM 730 C C . ARG A 1 94 ? -7.604 -1.991 10.654 1.00 97.69 94 ARG A C 1
ATOM 732 O O . ARG A 1 94 ? -8.122 -0.936 11.009 1.00 97.69 94 ARG A O 1
ATOM 739 N N . GLU A 1 95 ? -7.651 -3.100 11.391 1.00 98.00 95 GLU A N 1
ATOM 740 C CA . GLU A 1 95 ? -8.340 -3.169 12.684 1.00 98.00 95 GLU A CA 1
ATOM 741 C C . GLU A 1 95 ? -7.819 -2.099 13.656 1.00 98.00 95 GLU A C 1
ATOM 743 O O . GLU A 1 95 ? -8.597 -1.317 14.207 1.00 98.00 95 GLU A O 1
ATOM 748 N N . VAL A 1 96 ? -6.496 -2.006 13.815 1.00 98.25 96 VAL A N 1
ATOM 749 C CA . VAL A 1 96 ? -5.872 -1.011 14.698 1.00 98.25 96 VAL A CA 1
ATOM 750 C C . VAL A 1 96 ? -6.109 0.415 14.194 1.00 98.25 96 VAL A C 1
ATOM 752 O O . VAL A 1 96 ? -6.431 1.295 14.995 1.00 98.25 96 VAL A O 1
ATOM 755 N N . SER A 1 97 ? -5.996 0.655 12.886 1.00 98.25 97 SER A N 1
ATOM 756 C CA . SER A 1 97 ? -6.264 1.963 12.280 1.00 98.25 97 SER A CA 1
ATOM 757 C C . SER A 1 97 ? -7.687 2.450 12.566 1.00 98.25 97 SER A C 1
ATOM 759 O O . SER A 1 97 ? -7.862 3.609 12.945 1.00 98.25 97 SER A O 1
ATOM 761 N N . HIS A 1 98 ? -8.690 1.571 12.484 1.00 97.00 98 HIS A N 1
ATOM 762 C CA . HIS A 1 98 ? -10.076 1.924 12.799 1.00 97.00 98 HIS A CA 1
ATOM 763 C C . HIS A 1 98 ? -10.288 2.246 14.283 1.00 97.00 98 HIS A C 1
ATOM 765 O O . HIS A 1 98 ? -10.975 3.216 14.603 1.00 97.00 98 HIS A O 1
ATOM 771 N N . ILE A 1 99 ? -9.669 1.488 15.198 1.00 98.06 99 ILE A N 1
ATOM 772 C CA . ILE A 1 99 ? -9.731 1.772 16.647 1.00 98.06 99 ILE A CA 1
ATOM 773 C C . ILE A 1 99 ? -9.140 3.155 16.959 1.00 98.06 99 ILE A C 1
ATOM 775 O O . ILE A 1 99 ? -9.616 3.851 17.856 1.00 98.06 99 ILE A O 1
ATOM 779 N N . MET A 1 100 ? -8.132 3.567 16.192 1.00 98.19 100 MET A N 1
ATOM 780 C CA . MET A 1 100 ? -7.464 4.863 16.318 1.00 98.19 100 MET A CA 1
ATOM 781 C C . MET A 1 100 ? -8.119 5.976 15.480 1.00 98.19 100 MET A C 1
ATOM 783 O O . MET A 1 100 ? -7.543 7.054 15.353 1.00 98.19 100 MET A O 1
ATOM 787 N N . ALA A 1 101 ? -9.321 5.737 14.943 1.00 97.56 101 ALA A N 1
ATOM 788 C CA . ALA A 1 101 ? -10.104 6.693 14.159 1.00 97.56 101 ALA A CA 1
ATOM 789 C C . ALA A 1 101 ? -9.392 7.241 12.905 1.00 97.56 101 ALA A C 1
ATOM 791 O O . ALA A 1 101 ? -9.649 8.370 12.490 1.00 97.56 101 ALA A O 1
ATOM 792 N N . PHE A 1 102 ? -8.515 6.447 12.285 1.00 98.06 102 PHE A N 1
ATOM 793 C CA . PHE A 1 102 ? -8.014 6.753 10.945 1.00 98.06 102 PHE A CA 1
ATOM 794 C C . PHE A 1 102 ? -9.059 6.396 9.881 1.00 98.06 102 PHE A C 1
ATOM 796 O O . PHE A 1 102 ? -9.757 5.384 9.993 1.00 98.06 102 PHE A O 1
ATOM 803 N N . GLU A 1 103 ? -9.123 7.211 8.829 1.00 96.62 103 GLU A N 1
ATOM 804 C CA . GLU A 1 103 ? -9.971 6.990 7.656 1.00 96.62 103 GLU A CA 1
ATOM 805 C C . GLU A 1 103 ? -9.131 6.456 6.490 1.00 96.62 103 GLU A C 1
ATOM 807 O O . GLU A 1 103 ? -8.022 6.930 6.236 1.00 96.62 103 GLU A O 1
ATOM 812 N N . GLU A 1 104 ? -9.651 5.447 5.791 1.00 95.69 104 GLU A N 1
ATOM 813 C CA . GLU A 1 104 ? -8.996 4.869 4.618 1.00 95.69 104 GLU A CA 1
ATOM 814 C C . GLU A 1 104 ? -9.247 5.763 3.398 1.00 95.69 104 GLU A C 1
ATOM 816 O O . GLU A 1 104 ? -10.388 6.101 3.082 1.00 95.69 104 GLU A O 1
ATOM 821 N N . VAL A 1 105 ? -8.170 6.150 2.716 1.00 96.56 105 VAL A N 1
ATOM 822 C CA . VAL A 1 105 ? -8.209 6.951 1.489 1.00 96.56 105 VAL A CA 1
ATOM 823 C C . VAL A 1 105 ? -7.274 6.300 0.480 1.00 96.56 105 VAL A C 1
ATOM 825 O O . VAL A 1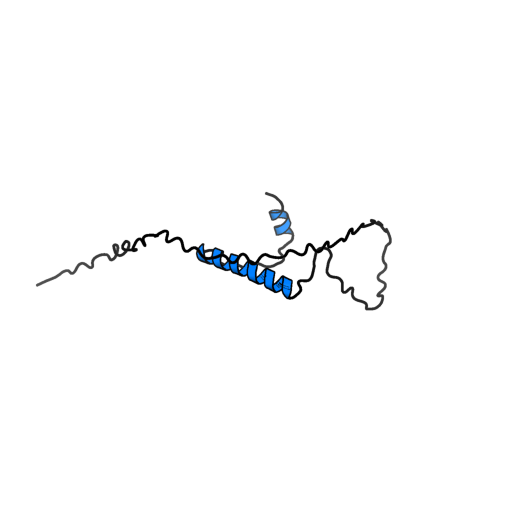 105 ? -6.156 5.925 0.835 1.00 96.56 105 VAL A O 1
ATOM 828 N N . ASP A 1 106 ? -7.733 6.175 -0.763 1.00 96.50 106 ASP A N 1
ATOM 829 C CA . ASP A 1 106 ? -6.934 5.667 -1.876 1.00 96.50 106 ASP A CA 1
ATOM 830 C C . ASP A 1 106 ? -6.608 6.791 -2.866 1.00 96.50 106 ASP A C 1
ATOM 832 O O . ASP A 1 106 ? -7.371 7.750 -3.019 1.00 96.50 106 ASP A O 1
ATOM 836 N N . PHE A 1 107 ? -5.465 6.672 -3.533 1.00 95.00 107 PHE A N 1
ATOM 837 C CA . PHE A 1 107 ? -4.942 7.669 -4.465 1.00 95.00 107 PHE A CA 1
ATOM 838 C C . PHE A 1 107 ? -4.449 6.988 -5.749 1.00 95.00 107 PHE A C 1
ATOM 840 O O . PHE A 1 107 ? -4.118 5.801 -5.731 1.00 95.00 107 PHE A O 1
ATOM 847 N N . PRO A 1 108 ? -4.368 7.712 -6.880 1.00 95.25 108 PRO A N 1
ATOM 848 C CA . PRO A 1 108 ? -3.808 7.164 -8.110 1.00 95.25 108 PRO A CA 1
ATOM 849 C C . PRO A 1 108 ? -2.395 6.597 -7.911 1.00 95.25 108 PRO A C 1
ATOM 851 O O . PRO A 1 108 ? -1.557 7.185 -7.233 1.00 95.25 108 PRO A O 1
ATOM 854 N N . VAL A 1 109 ? -2.111 5.461 -8.558 1.00 94.81 109 VAL A N 1
ATOM 855 C CA . VAL A 1 109 ? -0.794 4.797 -8.476 1.00 94.81 109 VAL A CA 1
ATOM 856 C C . VAL A 1 109 ? 0.319 5.664 -9.073 1.00 94.81 109 VAL A C 1
ATOM 858 O O . VAL A 1 109 ? 1.456 5.629 -8.607 1.00 94.81 109 VAL A O 1
ATOM 861 N N . LEU A 1 110 ? -0.001 6.423 -10.123 1.00 94.44 110 LEU A N 1
ATOM 862 C CA . LEU A 1 110 ? 0.930 7.294 -10.828 1.00 94.44 110 LEU A CA 1
ATOM 863 C C . LEU A 1 110 ? 0.450 8.739 -10.746 1.00 94.44 110 LEU A C 1
ATOM 865 O O . LEU A 1 110 ? -0.730 9.024 -10.937 1.00 94.44 110 LEU A O 1
ATOM 869 N N . GLU A 1 111 ? 1.404 9.634 -10.527 1.00 93.00 111 GLU A N 1
ATOM 870 C CA . GLU A 1 111 ? 1.222 11.082 -10.515 1.00 93.00 111 GLU A CA 1
ATOM 871 C C . GLU A 1 111 ? 1.998 11.718 -11.676 1.00 93.00 111 GLU A C 1
ATOM 873 O O . GLU A 1 111 ? 2.786 11.058 -12.360 1.00 93.00 111 GLU A O 1
ATOM 878 N N . SER A 1 112 ? 1.801 13.017 -11.913 1.00 94.62 112 SER A N 1
ATOM 879 C CA . SER A 1 112 ? 2.601 13.733 -12.910 1.00 94.62 112 SER A CA 1
ATOM 880 C C . SER A 1 112 ? 4.073 13.826 -12.491 1.00 94.62 112 SER A C 1
ATOM 882 O O . SER A 1 112 ? 4.399 13.984 -11.312 1.00 94.62 112 SER A O 1
ATOM 884 N N . GLU A 1 113 ? 4.980 13.782 -13.470 1.00 94.69 113 GLU A N 1
ATOM 885 C CA . GLU A 1 113 ? 6.428 13.899 -13.245 1.00 94.69 113 GLU A CA 1
ATOM 886 C C . GLU A 1 113 ? 6.783 15.141 -12.411 1.00 94.69 113 GLU A C 1
ATOM 888 O O . GLU A 1 113 ? 7.552 15.057 -11.455 1.00 94.69 113 GLU A O 1
ATOM 893 N N . ALA A 1 114 ? 6.150 16.281 -12.709 1.00 94.06 114 ALA A N 1
ATOM 894 C CA . ALA A 1 114 ? 6.357 17.528 -11.979 1.00 94.06 114 ALA A CA 1
ATOM 895 C C . ALA A 1 114 ? 6.060 17.398 -10.47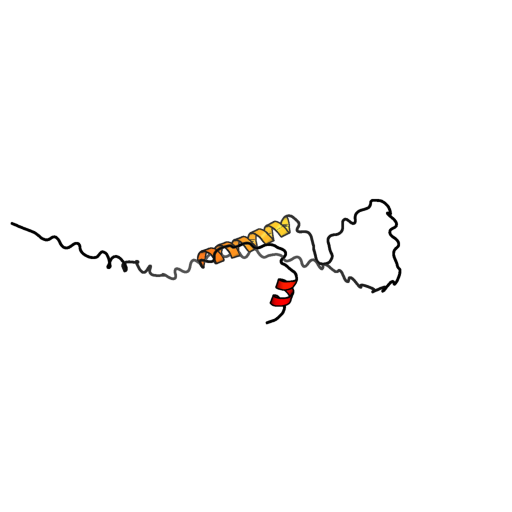1 1.00 94.06 114 ALA A C 1
ATOM 897 O O . ALA A 1 114 ? 6.771 17.983 -9.650 1.00 94.06 114 ALA A O 1
ATOM 898 N N . LEU A 1 115 ? 5.041 16.617 -10.084 1.00 91.94 115 LEU A N 1
ATOM 899 C CA . LEU A 1 115 ? 4.735 16.350 -8.675 1.00 91.94 115 LEU A CA 1
ATOM 900 C C . LEU A 1 115 ? 5.770 15.428 -8.024 1.00 91.94 115 LEU A C 1
ATOM 902 O O . LEU A 1 115 ? 6.118 15.653 -6.864 1.00 91.94 115 LEU A O 1
ATOM 906 N N . PHE A 1 116 ? 6.282 14.427 -8.744 1.00 92.06 116 PHE A N 1
ATOM 907 C CA . PHE A 1 116 ? 7.352 13.566 -8.233 1.00 92.06 116 PHE A CA 1
ATOM 908 C C . PHE A 1 116 ? 8.644 14.346 -7.997 1.00 92.06 116 PHE A C 1
ATOM 910 O O . PHE A 1 116 ? 9.218 14.232 -6.916 1.00 92.06 116 PHE A O 1
ATOM 917 N N . ILE A 1 117 ? 9.050 15.193 -8.948 1.00 93.38 117 ILE A N 1
ATOM 918 C CA . ILE A 1 117 ? 10.233 16.056 -8.809 1.00 93.38 117 ILE A CA 1
ATOM 919 C C . ILE A 1 117 ? 10.096 16.953 -7.574 1.00 93.38 117 ILE A C 1
ATOM 921 O O . ILE A 1 117 ? 11.032 17.065 -6.788 1.00 93.38 117 ILE A O 1
ATOM 925 N N . ARG A 1 118 ? 8.914 17.548 -7.357 1.00 93.94 118 ARG A N 1
ATOM 926 C CA . ARG A 1 118 ? 8.661 18.400 -6.187 1.00 93.94 118 ARG A CA 1
ATOM 927 C C . ARG A 1 118 ? 8.719 17.635 -4.857 1.00 93.94 118 ARG A C 1
ATOM 929 O O . ARG A 1 118 ? 9.187 18.195 -3.875 1.00 93.94 118 ARG A O 1
ATOM 936 N N . LYS A 1 119 ? 8.216 16.395 -4.800 1.00 91.81 119 LYS A N 1
ATOM 937 C CA . LYS A 1 119 ? 8.190 15.563 -3.576 1.00 91.81 119 LYS A CA 1
ATOM 938 C C . LYS A 1 119 ? 9.533 14.889 -3.264 1.00 91.81 119 LYS A C 1
ATOM 940 O O . LYS A 1 119 ? 9.699 14.389 -2.157 1.00 91.81 119 LYS A O 1
ATOM 945 N N . ALA A 1 120 ? 10.464 14.842 -4.218 1.00 88.38 120 ALA A N 1
ATOM 946 C CA . ALA A 1 120 ? 11.717 14.097 -4.101 1.00 88.38 120 ALA A CA 1
ATOM 947 C C . ALA A 1 120 ? 12.746 14.693 -3.115 1.00 88.38 120 ALA A C 1
ATOM 949 O O . ALA A 1 120 ? 13.809 14.099 -2.942 1.00 88.38 120 ALA A O 1
ATOM 950 N N . GLY A 1 121 ? 12.461 15.822 -2.457 1.00 74.56 121 GLY A N 1
ATOM 951 C CA . GLY A 1 121 ? 13.340 16.356 -1.417 1.00 74.56 121 GLY A CA 1
ATOM 952 C C . GLY A 1 121 ? 12.872 17.680 -0.823 1.00 74.56 121 GLY A C 1
ATOM 953 O O . GLY A 1 121 ? 13.191 18.740 -1.361 1.00 74.56 121 GLY A O 1
ATOM 954 N N . GLU A 1 122 ? 12.157 17.576 0.301 1.00 50.97 122 GLU A N 1
ATOM 955 C CA . GLU A 1 122 ? 12.401 18.386 1.508 1.00 50.97 122 GLU A CA 1
ATOM 956 C C . GLU A 1 122 ? 13.293 17.583 2.467 1.00 50.97 122 GLU A C 1
ATOM 958 O O . GLU A 1 122 ? 13.191 16.331 2.442 1.00 50.97 122 GLU A O 1
#

pLDDT: mean 71.21, std 22.16, range [42.06, 98.38]

Sequence (122 aa):
MAALSSSPSLRHLLLLRPRLLLSPTCLAGSFSRRHIHGRRRLFSSASSSTLTYGDAASTHGDADGVVDVNPPRGTRDFPPEDMRLRTWLFDHFREVSHIMAFEEVDFPVLESEALFIRKAGE

Organism: NCBI:txid422564

Secondary structure (DSSP, 8-state):
---------------------------------------------------------------------SPPTT-----HHHHHHHHHHHHHHHHHHHHTTPPP----S---HHHHHHHT--

InterPro domains:
  IPR004516 Histidine-tRNA ligase/ATP phosphoribosyltransferase regulatory subunit [PTHR43707] (42-122)
  IPR045864 Class II Aminoacyl-tRNA synthetase/Biotinyl protein ligase (BPL) and lipoyl protein ligase (LPL) [G3DSA:3.30.930.10] (66-122)
  IPR045864 Class II Aminoacyl-tRNA synthetase/Biotinyl protein ligase (BPL) and lipoyl protein ligase (LPL) [SSF55681] (71-122)

Radius of gyration: 30.92 Å; chains: 1; bounding box: 82×59×73 Å

Foldseek 3Di:
DDDDDDDDDPPPPPDDPPPPPPDPPPPPPPPPPPPPPPPPPPPDDPPPDPPPPDDDDDDPDPDDDDDDPDDPPPDDDAPPVRVVVVVVVVVVVVVVCVVVVHDDDDDDPDDDPVVCVVPVDD